Protein AF-A0A1F4ZAP8-F1 (afdb_monomer)

Structure (mmCIF, N/CA/C/O backbone):
data_AF-A0A1F4ZAP8-F1
#
_entry.id   AF-A0A1F4ZAP8-F1
#
loop_
_atom_site.group_PDB
_atom_site.id
_atom_site.type_symbol
_atom_site.label_atom_id
_atom_site.label_alt_id
_atom_site.label_comp_id
_atom_site.label_asym_id
_atom_site.label_entity_id
_atom_site.label_seq_id
_atom_site.pdbx_PDB_ins_code
_atom_site.Cartn_x
_atom_site.Cartn_y
_atom_site.Cartn_z
_atom_site.occupancy
_atom_site.B_iso_or_equiv
_atom_site.auth_seq_id
_atom_site.auth_comp_id
_atom_site.auth_asym_id
_atom_site.auth_atom_id
_atom_site.pdbx_PDB_model_num
ATOM 1 N N . MET A 1 1 ? -12.157 -0.646 40.584 1.00 36.50 1 MET A N 1
ATOM 2 C CA . MET A 1 1 ? -11.014 0.008 39.908 1.00 36.50 1 MET A CA 1
ATOM 3 C C . MET A 1 1 ? -11.338 0.129 38.432 1.00 36.50 1 MET A C 1
ATOM 5 O O . MET A 1 1 ? -11.436 -0.882 37.750 1.00 36.50 1 MET A O 1
ATOM 9 N N . ALA A 1 2 ? -11.620 1.355 37.991 1.00 41.47 2 ALA A N 1
ATOM 10 C CA . ALA A 1 2 ? -11.984 1.675 36.619 1.00 41.47 2 ALA A CA 1
ATOM 11 C C . ALA A 1 2 ? -10.817 1.343 35.681 1.00 41.47 2 ALA A C 1
ATOM 13 O O . ALA A 1 2 ? -9.751 1.950 35.769 1.00 41.47 2 ALA A O 1
ATOM 14 N N . TRP A 1 3 ? -11.016 0.364 34.800 1.00 41.75 3 TRP A N 1
ATOM 15 C CA . TRP A 1 3 ? -10.141 0.139 33.657 1.00 41.75 3 TRP A CA 1
ATOM 16 C C . TRP A 1 3 ? -10.243 1.374 32.762 1.00 41.75 3 TRP A C 1
ATOM 18 O O . TRP A 1 3 ? -11.224 1.558 32.042 1.00 41.75 3 TRP A O 1
ATOM 28 N N . ALA A 1 4 ? -9.258 2.265 32.870 1.00 42.81 4 ALA A N 1
ATOM 29 C CA . ALA A 1 4 ? -9.129 3.412 31.995 1.00 42.81 4 ALA A CA 1
ATOM 30 C C . ALA A 1 4 ? -9.124 2.908 30.548 1.00 42.81 4 ALA A C 1
ATOM 32 O O . ALA A 1 4 ? -8.248 2.145 30.138 1.00 42.81 4 ALA A O 1
ATOM 33 N N . LYS A 1 5 ? -10.142 3.318 29.794 1.00 49.25 5 LYS A N 1
ATOM 34 C CA . LYS A 1 5 ? -10.304 3.076 28.364 1.00 49.25 5 LYS A CA 1
ATOM 35 C C . LYS A 1 5 ? -9.241 3.897 27.625 1.00 49.25 5 LYS A C 1
ATOM 37 O O . LYS A 1 5 ? -9.551 4.910 27.007 1.00 49.25 5 LYS A O 1
ATOM 42 N N . SER A 1 6 ? -7.967 3.522 27.745 1.00 49.66 6 SER A N 1
ATOM 43 C CA . SER A 1 6 ? -6.892 4.104 26.946 1.00 49.66 6 SER A CA 1
ATOM 44 C C . SER A 1 6 ? -6.992 3.530 25.541 1.00 49.66 6 SER A C 1
ATOM 46 O O . SER A 1 6 ? -6.233 2.655 25.130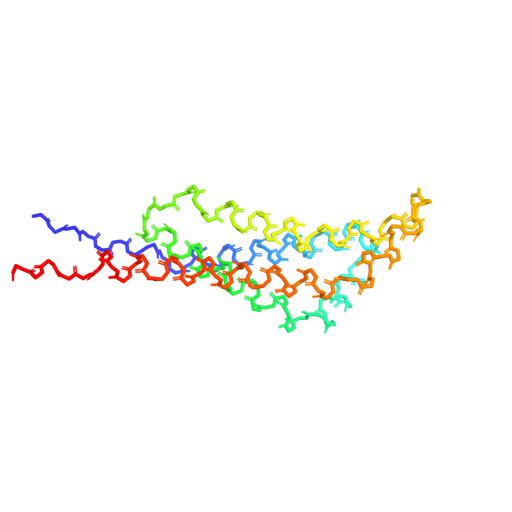 1.00 49.66 6 SER A O 1
ATOM 48 N N . SER A 1 7 ? -7.985 4.019 24.798 1.00 56.28 7 SER A N 1
ATOM 49 C CA . SER A 1 7 ? -7.995 3.897 23.347 1.00 56.28 7 SER A CA 1
ATOM 50 C C . SER A 1 7 ? -6.597 4.327 22.885 1.00 56.28 7 SER A C 1
ATOM 52 O O . SER A 1 7 ? -6.186 5.442 23.229 1.00 56.28 7 SER A O 1
ATOM 54 N N . PRO A 1 8 ? -5.819 3.481 22.186 1.00 54.62 8 PRO A N 1
ATOM 55 C CA . PRO A 1 8 ? -4.588 3.950 21.581 1.00 54.62 8 PRO A CA 1
ATOM 56 C C . PRO A 1 8 ? -4.971 5.167 20.730 1.00 54.62 8 PRO A C 1
ATOM 58 O O . PRO A 1 8 ? -5.992 5.113 20.032 1.00 54.62 8 PRO A O 1
ATOM 61 N N . PRO A 1 9 ? -4.236 6.287 20.828 1.00 60.31 9 PRO A N 1
ATOM 62 C CA . PRO A 1 9 ? -4.604 7.486 20.098 1.00 60.31 9 PRO A CA 1
ATOM 63 C C . PRO A 1 9 ? -4.710 7.111 18.622 1.00 60.31 9 PRO A C 1
ATOM 65 O O . PRO A 1 9 ? -3.825 6.431 18.096 1.00 60.31 9 PRO A O 1
ATOM 68 N N . ALA A 1 10 ? -5.794 7.529 17.965 1.00 68.75 10 ALA A N 1
ATOM 69 C CA . ALA A 1 10 ? -6.052 7.268 16.546 1.00 68.75 10 ALA A CA 1
ATOM 70 C C . ALA A 1 10 ? -4.831 7.577 15.646 1.00 68.75 10 ALA A C 1
ATOM 72 O O . ALA A 1 10 ? -4.685 7.001 14.570 1.00 68.75 10 ALA A O 1
ATOM 73 N N . GLY A 1 11 ? -3.898 8.403 16.136 1.00 75.44 11 GLY A N 1
ATOM 74 C CA . GLY A 1 11 ? -2.587 8.647 15.544 1.00 75.44 11 GLY A CA 1
ATOM 75 C C . GLY A 1 11 ? -1.767 7.397 15.195 1.00 75.44 11 GLY A C 1
ATOM 76 O O . GLY A 1 11 ? -1.054 7.439 14.201 1.00 75.44 11 GLY A O 1
ATOM 77 N N . TRP A 1 12 ? -1.886 6.263 15.901 1.00 72.75 12 TRP A N 1
ATOM 78 C CA . TRP A 1 12 ? -1.124 5.049 15.545 1.00 72.75 12 TRP A CA 1
ATOM 79 C C . TRP A 1 12 ? -1.532 4.448 14.196 1.00 72.75 12 TRP A C 1
ATOM 81 O O . TRP A 1 12 ? -0.677 3.937 13.476 1.00 72.75 12 TRP A O 1
ATOM 91 N N . ALA A 1 13 ? -2.814 4.537 13.838 1.00 80.06 13 ALA A N 1
ATOM 92 C CA . ALA A 1 13 ? -3.296 4.113 12.525 1.00 80.06 13 ALA A CA 1
ATOM 93 C C . ALA A 1 13 ? -2.723 5.007 11.420 1.00 80.06 13 ALA A C 1
ATOM 95 O O . ALA A 1 13 ? -2.256 4.510 10.400 1.00 80.06 13 ALA A O 1
ATOM 96 N N . GLY A 1 14 ? -2.706 6.322 11.667 1.00 80.88 14 GLY A N 1
ATOM 97 C CA . GLY A 1 14 ? -2.130 7.309 10.755 1.00 80.88 14 GLY A CA 1
ATOM 98 C C . GLY A 1 14 ? -0.628 7.114 10.558 1.00 80.88 14 GLY A C 1
ATOM 99 O O . GLY A 1 14 ? -0.166 7.077 9.424 1.00 80.88 14 GLY A O 1
ATOM 100 N N . VAL A 1 15 ? 0.130 6.913 11.641 1.00 82.94 15 VAL A N 1
ATOM 101 C CA . VAL A 1 15 ? 1.580 6.650 11.577 1.00 82.94 15 VAL A CA 1
ATOM 102 C C . VAL A 1 15 ? 1.873 5.367 10.801 1.00 82.94 15 VAL A C 1
ATOM 104 O O . VAL A 1 15 ? 2.780 5.352 9.975 1.00 82.94 15 VAL A O 1
ATOM 107 N N . ALA A 1 16 ? 1.098 4.303 11.020 1.00 79.75 16 ALA A N 1
ATOM 108 C CA . ALA A 1 16 ? 1.272 3.056 10.283 1.00 79.75 16 ALA A CA 1
ATOM 109 C C . ALA A 1 16 ? 0.947 3.215 8.790 1.00 79.75 16 ALA A C 1
ATOM 111 O O . ALA A 1 16 ? 1.738 2.796 7.947 1.00 79.75 16 ALA A O 1
ATOM 112 N N . ALA A 1 17 ? -0.167 3.869 8.454 1.00 83.25 17 ALA A N 1
ATOM 113 C CA . ALA A 1 17 ? -0.551 4.139 7.071 1.00 83.25 17 ALA A CA 1
ATOM 114 C C . ALA A 1 17 ? 0.496 5.000 6.343 1.00 83.25 17 ALA A C 1
ATOM 116 O O . ALA A 1 17 ? 0.915 4.659 5.238 1.00 83.25 17 ALA A O 1
ATOM 117 N N . LEU A 1 18 ? 0.974 6.072 6.983 1.00 86.31 18 LEU A N 1
ATOM 118 C CA . LEU A 1 18 ? 2.028 6.933 6.441 1.00 86.31 18 LEU A CA 1
ATOM 119 C C . LEU A 1 18 ? 3.355 6.189 6.291 1.00 86.31 18 LEU A C 1
ATOM 121 O O . LEU A 1 18 ? 4.011 6.332 5.266 1.00 86.31 18 LEU A O 1
ATOM 125 N N . GLY A 1 19 ? 3.734 5.370 7.274 1.00 84.12 19 GLY A N 1
ATOM 126 C CA . GLY A 1 19 ? 4.937 4.542 7.204 1.00 84.12 19 GLY A CA 1
ATOM 127 C C . GLY A 1 19 ? 4.885 3.540 6.050 1.00 84.12 19 GLY A C 1
ATOM 128 O O . GLY A 1 19 ? 5.861 3.399 5.319 1.00 84.12 19 GLY A O 1
ATOM 129 N N . MET A 1 20 ? 3.731 2.901 5.833 1.00 81.31 20 MET A N 1
ATOM 130 C CA . MET A 1 20 ? 3.518 2.004 4.695 1.00 81.31 20 MET A CA 1
ATOM 131 C C . MET A 1 20 ? 3.611 2.754 3.361 1.00 81.31 20 MET A C 1
ATOM 133 O O . MET A 1 20 ? 4.281 2.285 2.443 1.00 81.31 20 MET A O 1
ATOM 137 N N . LEU A 1 21 ? 2.981 3.927 3.259 1.00 84.81 21 LEU A N 1
ATOM 138 C CA . LEU A 1 21 ? 3.020 4.742 2.045 1.00 84.81 21 LEU A CA 1
ATOM 139 C C . LEU A 1 21 ? 4.449 5.217 1.743 1.00 84.81 21 LEU A C 1
ATOM 141 O O . LEU A 1 21 ? 4.912 5.107 0.612 1.00 84.81 21 LEU A O 1
ATOM 145 N N . ALA A 1 22 ? 5.176 5.682 2.761 1.00 85.88 22 ALA A N 1
ATOM 146 C CA . ALA A 1 22 ? 6.571 6.088 2.636 1.00 85.88 22 ALA A CA 1
ATOM 147 C C . ALA A 1 22 ? 7.460 4.922 2.185 1.00 85.88 22 ALA A C 1
ATOM 149 O O . ALA A 1 22 ? 8.286 5.089 1.292 1.00 85.88 22 ALA A O 1
ATOM 150 N N . PHE A 1 23 ? 7.256 3.729 2.751 1.00 81.56 23 PHE A N 1
ATOM 151 C CA . PHE A 1 23 ? 7.973 2.526 2.337 1.00 81.56 23 PHE A CA 1
ATOM 152 C C . PHE A 1 23 ? 7.668 2.136 0.879 1.00 81.56 23 PHE A C 1
ATOM 154 O O . PHE A 1 23 ? 8.581 1.803 0.121 1.00 81.56 23 PHE A O 1
ATOM 161 N N . TYR A 1 24 ? 6.406 2.233 0.455 1.00 81.12 24 TYR A N 1
ATOM 162 C CA . TYR A 1 24 ? 5.992 2.004 -0.932 1.00 81.12 24 TYR A CA 1
ATOM 163 C C . TYR A 1 24 ? 6.673 2.980 -1.906 1.00 81.12 24 TYR A C 1
ATOM 165 O O . TYR A 1 24 ? 7.310 2.550 -2.865 1.00 81.12 24 TYR A O 1
ATOM 173 N N . PHE A 1 25 ? 6.638 4.287 -1.630 1.00 83.31 25 PHE A N 1
ATOM 174 C CA . PHE A 1 25 ? 7.316 5.278 -2.473 1.00 83.31 25 PHE A CA 1
ATOM 175 C C . PHE A 1 25 ? 8.837 5.103 -2.480 1.00 83.31 25 PHE A C 1
ATOM 177 O O . PHE A 1 25 ? 9.460 5.251 -3.531 1.00 83.31 25 PHE A O 1
ATOM 184 N N . ALA A 1 26 ? 9.439 4.764 -1.336 1.00 83.50 26 ALA A N 1
ATOM 185 C CA . ALA A 1 26 ? 10.869 4.497 -1.248 1.00 83.50 26 ALA A CA 1
ATOM 186 C C . ALA A 1 26 ? 11.254 3.307 -2.136 1.00 83.50 26 ALA A C 1
ATOM 188 O O . ALA A 1 26 ? 12.115 3.450 -3.000 1.00 83.50 26 ALA A O 1
ATOM 189 N N . THR A 1 27 ? 10.586 2.161 -1.983 1.00 76.25 27 THR A N 1
ATOM 190 C CA . THR A 1 27 ? 10.870 0.967 -2.798 1.00 76.25 27 THR A CA 1
ATOM 191 C C . THR A 1 27 ? 10.704 1.238 -4.291 1.00 76.25 27 THR A C 1
ATOM 193 O O . THR A 1 27 ? 11.610 0.926 -5.057 1.00 76.25 27 THR A O 1
ATOM 196 N N . LEU A 1 28 ? 9.630 1.910 -4.700 1.00 78.25 28 LEU A N 1
ATOM 197 C CA . LEU A 1 28 ? 9.426 2.310 -6.092 1.00 78.25 28 LEU A CA 1
ATOM 198 C C . LEU A 1 28 ? 10.488 3.272 -6.625 1.00 78.25 28 LEU A C 1
ATOM 200 O O . LEU A 1 28 ? 10.915 3.146 -7.767 1.00 78.25 28 LEU A O 1
ATOM 204 N N . THR A 1 29 ? 10.929 4.229 -5.814 1.00 81.00 29 THR A N 1
ATOM 205 C CA . THR A 1 29 ? 11.943 5.203 -6.239 1.00 81.00 29 THR A CA 1
ATOM 206 C C . THR A 1 29 ? 13.311 4.535 -6.381 1.00 81.00 29 THR A C 1
ATOM 208 O O . THR A 1 29 ? 14.008 4.769 -7.366 1.00 81.00 29 THR A O 1
ATOM 211 N N . PHE A 1 30 ? 13.685 3.677 -5.425 1.00 76.25 30 PHE A N 1
ATOM 212 C CA . PHE A 1 30 ? 14.976 2.984 -5.415 1.00 76.25 30 PHE A CA 1
ATOM 213 C C . PHE A 1 30 ? 15.061 1.858 -6.453 1.00 76.25 30 PHE A C 1
ATOM 215 O O . PHE A 1 30 ? 16.112 1.696 -7.068 1.00 76.25 30 PHE A O 1
ATOM 222 N N . LEU A 1 31 ? 13.990 1.078 -6.646 1.00 72.75 31 LEU A N 1
ATOM 223 C CA . LEU A 1 31 ? 13.985 -0.083 -7.547 1.00 72.75 31 LEU A CA 1
ATOM 224 C C . LEU A 1 31 ? 13.381 0.226 -8.924 1.00 72.75 31 LEU A C 1
ATOM 226 O O . LEU A 1 31 ? 13.692 -0.465 -9.879 1.00 72.75 31 LEU A O 1
ATOM 230 N N . GLY A 1 32 ? 12.520 1.230 -9.059 1.00 67.81 32 GLY A N 1
ATOM 231 C CA . GLY A 1 32 ? 11.815 1.527 -10.312 1.00 67.81 32 GLY A CA 1
ATOM 232 C C . GLY A 1 32 ? 12.529 2.517 -11.238 1.00 67.81 32 GLY A C 1
ATOM 233 O O . GLY A 1 32 ? 12.057 2.781 -12.339 1.00 67.81 32 GLY A O 1
ATOM 234 N N . GLY A 1 33 ? 13.670 3.070 -10.817 1.00 71.75 33 GLY A N 1
ATOM 235 C CA . GLY A 1 33 ? 14.463 3.991 -11.640 1.00 71.75 33 GLY A CA 1
ATOM 236 C C . GLY A 1 33 ? 14.173 5.481 -11.422 1.00 71.75 33 GLY A C 1
ATOM 237 O O . GLY A 1 33 ? 14.522 6.286 -12.281 1.00 71.75 33 GLY A O 1
ATOM 238 N N . GLY A 1 34 ? 13.577 5.866 -10.285 1.00 80.81 34 GLY A N 1
ATOM 239 C CA . GLY A 1 34 ? 13.465 7.268 -9.861 1.00 80.81 34 GLY A CA 1
ATOM 240 C C . GLY A 1 34 ? 12.063 7.724 -9.445 1.00 80.81 34 GLY A C 1
ATOM 241 O O . GLY A 1 34 ? 11.104 6.953 -9.405 1.00 80.81 34 GLY A O 1
ATOM 242 N N . TRP A 1 35 ? 11.951 9.014 -9.111 1.00 82.69 35 TRP A N 1
ATOM 243 C CA . TRP A 1 35 ? 10.726 9.612 -8.562 1.00 82.69 35 TRP A CA 1
ATOM 244 C C . TRP A 1 35 ? 9.583 9.689 -9.583 1.00 82.69 35 TRP A C 1
ATOM 246 O O . TRP A 1 35 ? 8.436 9.405 -9.240 1.00 82.69 35 TRP A O 1
ATOM 256 N N . GLU A 1 36 ? 9.876 10.015 -10.846 1.00 81.69 36 GLU A N 1
ATOM 257 C CA . GLU A 1 36 ? 8.850 10.066 -11.898 1.00 81.69 36 GLU A CA 1
ATOM 258 C C . GLU A 1 36 ? 8.218 8.697 -12.157 1.00 81.69 36 GLU A C 1
ATOM 260 O O . GLU A 1 36 ? 7.004 8.608 -12.352 1.00 81.69 36 GLU A O 1
ATOM 265 N N . PHE A 1 37 ? 9.009 7.625 -12.078 1.00 79.31 37 PHE A N 1
ATOM 266 C CA . PHE A 1 37 ? 8.492 6.264 -12.173 1.00 79.31 37 PHE A CA 1
ATOM 267 C C . PHE A 1 37 ? 7.578 5.928 -10.988 1.00 79.31 37 PHE A C 1
ATOM 269 O O . PHE A 1 37 ? 6.456 5.459 -11.186 1.00 79.31 37 PHE A O 1
ATOM 276 N N . ALA A 1 38 ? 8.014 6.233 -9.760 1.00 82.06 38 ALA A N 1
ATOM 277 C CA . ALA A 1 38 ? 7.223 5.993 -8.553 1.00 82.06 38 ALA A CA 1
ATOM 278 C C . ALA A 1 38 ? 5.873 6.729 -8.584 1.00 82.06 38 ALA A C 1
ATOM 280 O O . ALA A 1 38 ? 4.833 6.150 -8.259 1.00 82.06 38 ALA A O 1
ATOM 281 N N . TRP A 1 39 ? 5.877 7.991 -9.021 1.00 85.81 39 TRP A N 1
ATOM 282 C CA . TRP A 1 39 ? 4.661 8.788 -9.160 1.00 85.81 39 TRP A CA 1
ATOM 283 C C . TRP A 1 39 ? 3.744 8.270 -10.274 1.00 85.81 39 TRP A C 1
ATOM 285 O O . TRP A 1 39 ? 2.532 8.188 -10.074 1.00 85.81 39 TRP A O 1
ATOM 295 N N . GLY A 1 40 ? 4.305 7.869 -11.419 1.00 83.06 40 GLY A N 1
ATOM 296 C CA . GLY A 1 40 ? 3.549 7.268 -12.521 1.00 83.06 40 GLY A CA 1
ATOM 297 C C . GLY A 1 40 ? 2.832 5.982 -12.102 1.00 83.06 40 GLY A C 1
ATOM 298 O O . GLY A 1 40 ? 1.625 5.856 -12.312 1.00 83.06 40 GLY A O 1
ATOM 299 N N . GLN A 1 41 ? 3.544 5.078 -11.421 1.00 82.50 41 GLN A N 1
ATOM 300 C CA . GLN A 1 41 ? 2.970 3.837 -10.891 1.00 82.50 41 GLN A CA 1
ATOM 301 C C . GLN A 1 41 ? 1.889 4.110 -9.841 1.00 82.50 41 GLN A C 1
ATOM 303 O O . GLN A 1 41 ? 0.795 3.545 -9.902 1.00 82.50 41 GLN A O 1
ATOM 308 N N . PHE A 1 42 ? 2.144 5.022 -8.897 1.00 85.38 42 PHE A N 1
ATOM 309 C CA . PHE A 1 42 ? 1.137 5.403 -7.909 1.00 85.38 42 PHE A CA 1
ATOM 310 C C . PHE A 1 42 ? -0.119 5.992 -8.565 1.00 85.38 42 PHE A C 1
ATOM 312 O O . PHE A 1 42 ? -1.219 5.557 -8.247 1.00 85.38 42 PHE A O 1
ATOM 319 N N . SER A 1 43 ? 0.024 6.922 -9.512 1.00 86.94 43 SER A N 1
ATOM 320 C CA . SER A 1 43 ? -1.099 7.540 -10.234 1.00 86.94 43 SER A CA 1
ATOM 321 C C . SER A 1 43 ? -1.938 6.525 -11.019 1.00 86.94 43 SER A C 1
ATOM 323 O O . SER A 1 43 ? -3.148 6.686 -11.158 1.00 86.94 43 SER A O 1
ATOM 325 N N . GLN A 1 44 ? -1.329 5.442 -11.499 1.00 84.69 44 GLN A N 1
ATOM 326 C CA . GLN A 1 44 ? -2.043 4.390 -12.220 1.00 84.69 44 GLN A CA 1
ATOM 327 C C . GLN A 1 44 ? -2.823 3.449 -11.285 1.00 84.69 44 GLN A C 1
ATOM 329 O O . GLN A 1 44 ? -3.928 3.013 -11.622 1.00 84.69 44 GLN A O 1
ATOM 334 N N . TYR A 1 45 ? -2.280 3.156 -10.099 1.00 82.75 45 TYR A N 1
ATOM 335 C CA . TYR A 1 45 ? -2.819 2.149 -9.172 1.00 82.75 45 TYR A CA 1
ATOM 336 C C . TYR A 1 45 ? -3.332 2.714 -7.841 1.00 82.75 45 TYR A C 1
ATOM 338 O O . TYR A 1 45 ? -3.655 1.949 -6.931 1.00 82.75 45 TYR A O 1
ATOM 346 N N . TRP A 1 46 ? -3.465 4.037 -7.711 1.00 85.31 46 TRP A N 1
ATOM 347 C CA . TRP A 1 46 ? -3.896 4.714 -6.477 1.00 85.31 46 TRP A CA 1
ATOM 348 C C . TRP A 1 46 ? -5.202 4.144 -5.906 1.00 85.31 46 TRP A C 1
ATOM 350 O O . TRP A 1 46 ? -5.350 4.019 -4.691 1.00 85.31 46 TRP A O 1
ATOM 360 N N . TRP A 1 47 ? -6.121 3.740 -6.786 1.00 87.88 47 TRP A N 1
ATOM 361 C CA . TRP A 1 47 ? -7.415 3.152 -6.447 1.00 87.88 47 TRP A CA 1
ATOM 362 C C . TRP A 1 47 ? -7.304 1.778 -5.767 1.00 87.88 47 TRP A C 1
ATOM 364 O O . TRP A 1 47 ? -8.222 1.405 -5.046 1.00 87.88 47 TRP A O 1
ATOM 374 N N . LEU A 1 48 ? -6.195 1.046 -5.936 1.00 82.50 48 LEU A N 1
ATOM 375 C CA . LEU A 1 48 ? -5.875 -0.171 -5.173 1.00 82.50 48 LEU A CA 1
ATOM 376 C C . LEU A 1 48 ? -5.004 0.135 -3.955 1.00 82.50 48 LEU A C 1
ATOM 378 O O . LEU A 1 48 ? -5.218 -0.428 -2.882 1.00 82.50 48 LEU A O 1
ATOM 382 N N . VAL A 1 49 ? -4.038 1.043 -4.101 1.00 81.94 49 VAL A N 1
ATOM 383 C CA . VAL A 1 49 ? -3.080 1.375 -3.038 1.00 81.94 49 VAL A CA 1
ATOM 384 C C . VAL A 1 49 ? -3.779 2.024 -1.841 1.00 81.94 49 VAL A C 1
ATOM 386 O O . VAL A 1 49 ? -3.531 1.618 -0.707 1.00 81.94 49 VAL A O 1
ATOM 389 N N . LEU A 1 50 ? -4.691 2.979 -2.057 1.00 86.75 50 LEU A N 1
ATOM 390 C CA . LEU A 1 50 ? -5.382 3.663 -0.957 1.00 86.75 50 LEU A CA 1
ATOM 391 C C . LEU A 1 50 ? -6.247 2.718 -0.102 1.00 86.75 50 LEU A C 1
ATOM 393 O O . LEU A 1 50 ? -6.116 2.773 1.124 1.00 86.75 50 LEU A O 1
ATOM 397 N N . PRO A 1 51 ? -7.076 1.817 -0.671 1.00 85.50 51 PRO A N 1
ATOM 398 C CA . PRO A 1 51 ? -7.776 0.803 0.118 1.00 85.50 51 PRO A CA 1
ATOM 399 C C . PRO A 1 51 ? -6.838 -0.116 0.904 1.00 85.50 51 PRO A C 1
ATOM 401 O O . PRO A 1 51 ? -7.104 -0.410 2.070 1.00 85.50 51 PRO A O 1
ATOM 404 N N . ILE A 1 52 ? -5.723 -0.551 0.309 1.00 81.12 52 ILE A N 1
ATOM 405 C CA . ILE A 1 52 ? -4.742 -1.404 0.995 1.00 81.12 52 ILE A CA 1
ATOM 406 C C . ILE A 1 52 ? -4.139 -0.658 2.196 1.00 81.12 52 ILE A C 1
ATOM 408 O O . ILE A 1 52 ? -4.142 -1.172 3.314 1.00 81.12 52 ILE A O 1
ATOM 412 N N . VAL A 1 53 ? -3.702 0.586 2.004 1.00 84.94 53 VAL A N 1
ATOM 413 C CA . VAL A 1 53 ? -3.136 1.419 3.078 1.00 84.94 53 VAL A CA 1
ATOM 414 C C . VAL A 1 53 ? -4.177 1.716 4.165 1.00 84.94 53 VAL A C 1
ATOM 416 O O . VAL A 1 53 ? -3.872 1.657 5.358 1.00 84.94 53 VAL A O 1
ATOM 419 N N . GLY A 1 54 ? -5.426 1.978 3.775 1.00 85.62 54 GLY A N 1
ATOM 420 C CA . GLY A 1 54 ? -6.531 2.205 4.705 1.00 85.62 54 GLY A CA 1
ATOM 421 C C . GLY A 1 54 ? -6.851 0.971 5.551 1.00 85.62 54 GLY A C 1
ATOM 422 O O . GLY A 1 54 ? -6.972 1.068 6.775 1.00 85.62 54 GLY A O 1
ATOM 423 N N . THR A 1 55 ? -6.930 -0.205 4.923 1.00 82.88 55 THR A N 1
ATOM 424 C CA . THR A 1 55 ? -7.170 -1.470 5.636 1.00 82.88 55 THR A CA 1
ATOM 425 C C . THR A 1 55 ? -6.020 -1.819 6.580 1.00 82.88 55 THR A C 1
ATOM 427 O O . THR A 1 55 ? -6.282 -2.226 7.712 1.00 82.88 55 THR A O 1
ATOM 430 N N . PHE A 1 56 ? -4.768 -1.562 6.188 1.00 81.00 56 PHE A N 1
ATOM 431 C CA . PHE A 1 56 ? -3.600 -1.705 7.061 1.00 81.00 56 PHE A CA 1
ATOM 432 C C . PHE A 1 56 ? -3.679 -0.795 8.298 1.00 81.00 56 PHE A C 1
ATOM 434 O O . PHE A 1 56 ? -3.533 -1.263 9.431 1.00 81.00 56 PHE A O 1
ATOM 441 N N . GLY A 1 57 ? -3.990 0.492 8.109 1.00 81.50 57 GLY A N 1
ATOM 442 C CA . GLY A 1 57 ? -4.182 1.434 9.217 1.00 81.50 57 GLY A CA 1
ATOM 443 C C . GLY A 1 57 ? -5.286 0.982 10.183 1.00 81.50 57 GLY A C 1
ATOM 444 O O . GLY A 1 57 ? -5.100 1.002 11.404 1.00 81.50 57 GLY A O 1
ATOM 445 N N . GLY A 1 58 ? -6.407 0.488 9.644 1.00 82.81 58 GLY A N 1
ATOM 446 C CA . GLY A 1 58 ? -7.499 -0.094 10.427 1.00 82.81 58 GLY A CA 1
ATOM 447 C C . GLY A 1 58 ? -7.073 -1.332 11.223 1.00 82.81 58 GLY A C 1
ATOM 448 O O . GLY A 1 58 ? -7.367 -1.433 12.415 1.00 82.81 58 GLY A O 1
ATOM 449 N N . GLN A 1 59 ? -6.318 -2.247 10.610 1.00 80.19 59 GLN A N 1
ATOM 450 C CA . GLN A 1 59 ? -5.791 -3.426 11.300 1.00 80.19 59 GLN A CA 1
ATOM 451 C C . GLN A 1 59 ? -4.882 -3.029 12.466 1.00 80.19 59 GLN A C 1
ATOM 453 O O . GLN A 1 59 ? -5.027 -3.578 13.556 1.00 80.19 59 GLN A O 1
ATOM 458 N N . VAL A 1 60 ? -3.991 -2.050 12.281 1.00 78.19 60 VAL A N 1
ATOM 459 C CA . VAL A 1 60 ? -3.098 -1.564 13.347 1.00 78.19 60 VAL A CA 1
ATOM 460 C C . VAL A 1 60 ? -3.883 -0.921 14.492 1.00 78.19 60 VAL A C 1
ATOM 462 O O . VAL A 1 60 ? -3.581 -1.192 15.660 1.00 78.19 60 VAL A O 1
ATOM 465 N N . TYR A 1 61 ? -4.920 -0.134 14.185 1.00 82.44 61 TYR A N 1
ATOM 466 C CA . TYR A 1 61 ? -5.814 0.435 15.197 1.00 82.44 61 TYR A CA 1
ATOM 467 C C . TYR A 1 61 ? -6.455 -0.660 16.057 1.00 82.44 61 TYR A C 1
ATOM 469 O O . TYR A 1 61 ? -6.347 -0.633 17.288 1.00 82.44 61 TYR A O 1
ATOM 477 N N . LEU A 1 62 ? -7.086 -1.653 15.426 1.00 77.69 62 LEU A N 1
ATOM 478 C CA . LEU A 1 62 ? -7.783 -2.717 16.147 1.00 77.69 62 LEU A CA 1
ATOM 479 C C . LEU A 1 62 ? -6.809 -3.641 16.887 1.00 77.69 62 LEU A C 1
ATOM 481 O O . LEU A 1 62 ? -7.086 -4.016 18.024 1.00 77.69 62 LEU A O 1
ATOM 485 N N . ALA A 1 63 ? -5.649 -3.964 16.309 1.00 74.56 63 ALA A N 1
ATOM 486 C CA . ALA A 1 63 ? -4.642 -4.789 16.979 1.00 74.56 63 ALA A CA 1
ATOM 487 C C . ALA A 1 63 ? -4.162 -4.153 18.279 1.00 74.56 63 ALA A C 1
ATOM 489 O O . ALA A 1 63 ? -4.065 -4.834 19.299 1.00 74.56 63 ALA A O 1
ATOM 490 N N . LYS A 1 64 ? -3.892 -2.843 18.264 1.00 75.56 64 LYS A N 1
ATOM 491 C CA . LYS A 1 64 ? -3.474 -2.121 19.469 1.00 75.56 64 LYS A CA 1
ATOM 492 C C . LYS A 1 64 ? -4.579 -2.090 20.524 1.00 75.56 64 LYS A C 1
ATOM 494 O O . LYS A 1 64 ? -4.277 -2.347 21.687 1.00 75.56 64 LYS A O 1
ATOM 499 N N . ASN A 1 65 ? -5.835 -1.859 20.129 1.00 75.50 65 ASN A N 1
ATOM 500 C CA . ASN A 1 65 ? -6.986 -1.923 21.043 1.00 75.50 65 ASN A CA 1
ATOM 501 C C . ASN A 1 65 ? -7.144 -3.315 21.676 1.00 75.50 65 ASN A C 1
ATOM 503 O O . ASN A 1 65 ? -7.395 -3.434 22.871 1.00 75.50 65 ASN A O 1
ATOM 507 N N . LEU A 1 66 ? -6.921 -4.369 20.893 1.00 72.81 66 LEU A N 1
ATOM 508 C CA . LEU A 1 66 ? -6.981 -5.760 21.340 1.00 72.81 66 LEU A CA 1
ATOM 509 C C . LEU A 1 66 ? -5.692 -6.243 22.036 1.00 72.81 66 LEU A C 1
ATOM 511 O O . LEU A 1 66 ? -5.592 -7.425 22.362 1.00 72.81 66 LEU A O 1
ATOM 515 N N . LYS A 1 67 ? -4.686 -5.371 22.225 1.00 72.31 67 LYS A N 1
ATOM 516 C CA . LYS A 1 67 ? -3.333 -5.710 22.718 1.00 72.31 67 LYS A CA 1
ATOM 517 C C . LYS A 1 67 ? -2.669 -6.873 21.957 1.00 72.31 67 LYS A C 1
ATOM 519 O O . LYS A 1 67 ? -1.807 -7.570 22.486 1.00 72.31 67 LYS A O 1
ATOM 524 N N . MET A 1 68 ? -3.041 -7.070 20.695 1.00 64.94 68 MET A N 1
ATOM 525 C CA . MET A 1 68 ? -2.490 -8.100 19.821 1.00 64.94 68 MET A CA 1
ATOM 526 C C . MET A 1 68 ? -1.301 -7.518 19.057 1.00 64.94 68 MET A C 1
ATOM 528 O O . MET A 1 68 ? -1.475 -6.839 18.052 1.00 64.94 68 MET A O 1
ATOM 532 N N . ALA A 1 69 ? -0.085 -7.773 19.539 1.00 53.25 69 ALA A N 1
ATOM 533 C CA . ALA A 1 69 ? 1.138 -7.336 18.860 1.00 53.25 69 ALA A CA 1
ATOM 534 C C . ALA A 1 69 ? 1.590 -8.295 17.736 1.00 53.25 69 ALA A C 1
ATOM 536 O O . ALA A 1 69 ? 2.287 -7.869 16.824 1.00 53.25 69 ALA A O 1
ATOM 537 N N . ALA A 1 70 ? 1.188 -9.573 17.780 1.00 47.34 70 ALA A N 1
ATOM 538 C CA . ALA A 1 70 ? 1.777 -10.626 16.941 1.00 47.34 70 ALA A CA 1
ATOM 539 C C . ALA A 1 70 ? 0.957 -11.019 15.692 1.00 47.34 70 ALA A C 1
ATOM 541 O O . ALA A 1 70 ? 1.516 -11.549 14.739 1.00 47.34 70 ALA A O 1
ATOM 542 N N . GLY A 1 71 ? -0.359 -10.770 15.668 1.00 47.81 71 GLY A N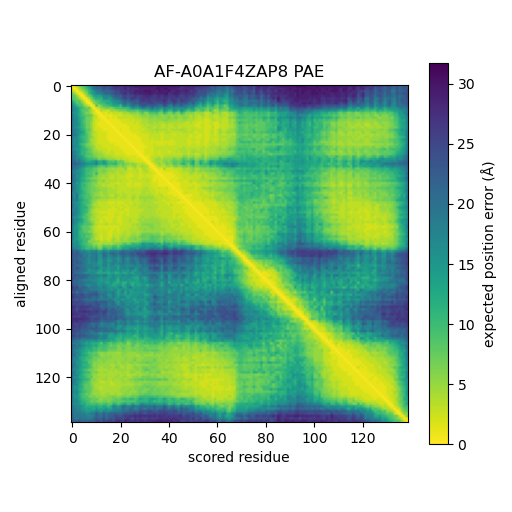 1
ATOM 543 C CA . GLY A 1 71 ? -1.244 -11.289 14.610 1.00 47.81 71 GLY A CA 1
ATOM 544 C C . GLY A 1 71 ? -1.363 -10.411 13.358 1.00 47.81 71 GLY A C 1
ATOM 545 O O . GLY A 1 71 ? -1.563 -10.926 12.263 1.00 47.81 71 GLY A O 1
ATOM 546 N N . THR A 1 72 ? -1.231 -9.090 13.494 1.00 52.66 72 THR A N 1
ATOM 547 C CA . THR A 1 72 ? -1.409 -8.148 12.374 1.00 52.66 72 THR A CA 1
ATOM 548 C C . THR A 1 72 ? -0.145 -7.947 11.558 1.00 52.66 72 THR A C 1
ATOM 550 O O . THR A 1 72 ? -0.230 -7.871 10.341 1.00 52.66 72 THR A O 1
ATOM 553 N N . GLY A 1 73 ? 1.034 -7.971 12.188 1.00 52.38 73 GLY A N 1
ATOM 554 C CA . GLY A 1 73 ? 2.310 -7.879 11.472 1.00 52.38 73 GLY A CA 1
ATOM 555 C C . GLY A 1 73 ? 2.519 -9.007 10.454 1.00 52.38 73 GLY A C 1
ATOM 556 O O . GLY A 1 73 ? 3.093 -8.762 9.402 1.00 52.38 73 GLY A O 1
ATOM 557 N N . GLY A 1 74 ? 2.005 -10.216 10.718 1.00 55.94 74 GLY A N 1
ATOM 558 C CA . GLY A 1 74 ? 2.097 -11.351 9.790 1.00 55.94 74 GLY A CA 1
ATOM 559 C C . GLY A 1 74 ? 1.186 -11.216 8.567 1.00 55.94 74 GLY A C 1
ATOM 560 O O . GLY A 1 74 ? 1.637 -11.430 7.447 1.00 55.94 74 GLY A O 1
ATOM 561 N N . VAL A 1 75 ? -0.073 -10.803 8.759 1.00 56.59 75 VAL A N 1
ATOM 562 C CA . VAL A 1 75 ? -1.030 -10.602 7.653 1.00 56.59 75 VAL A CA 1
ATOM 563 C C . VAL A 1 75 ? -0.632 -9.391 6.808 1.00 56.59 75 VAL A C 1
ATOM 565 O O . VAL A 1 75 ? -0.602 -9.477 5.583 1.00 56.59 75 VAL A O 1
ATOM 568 N N . SER A 1 76 ? -0.249 -8.286 7.448 1.00 53.03 76 SER A N 1
ATOM 569 C CA . SER A 1 76 ? 0.197 -7.082 6.750 1.00 53.03 76 SER A CA 1
ATOM 570 C C . SER A 1 76 ? 1.603 -7.208 6.167 1.00 53.03 76 SER A C 1
ATOM 572 O O . SER A 1 76 ? 1.875 -6.631 5.124 1.00 53.03 76 SER A O 1
ATOM 574 N N . GLY A 1 77 ? 2.488 -7.985 6.795 1.00 59.62 77 GLY A N 1
ATOM 575 C CA . GLY A 1 77 ? 3.807 -8.323 6.261 1.00 59.62 77 GLY A CA 1
ATOM 576 C C . GLY A 1 77 ? 3.700 -9.233 5.043 1.00 59.62 77 GLY A C 1
ATOM 577 O O . GLY A 1 77 ? 4.345 -8.972 4.038 1.00 59.62 77 GLY A O 1
ATOM 578 N N . ALA A 1 78 ? 2.822 -10.239 5.073 1.00 58.31 78 ALA A N 1
ATOM 579 C CA . ALA A 1 78 ? 2.532 -11.071 3.906 1.00 58.31 78 ALA A CA 1
ATOM 580 C C . ALA A 1 78 ? 1.878 -10.262 2.778 1.00 58.31 78 ALA A C 1
ATOM 582 O O . ALA A 1 78 ? 2.239 -10.430 1.617 1.00 58.31 78 ALA A O 1
ATOM 583 N N . ALA A 1 79 ? 0.968 -9.343 3.105 1.00 59.84 79 ALA A N 1
ATOM 584 C CA . ALA A 1 79 ? 0.377 -8.445 2.124 1.00 59.84 79 ALA A CA 1
ATOM 585 C C . ALA A 1 79 ? 1.371 -7.422 1.563 1.00 59.84 79 ALA A C 1
ATOM 587 O O . ALA A 1 79 ? 1.318 -7.121 0.377 1.00 59.84 79 ALA A O 1
ATOM 588 N N . MET A 1 80 ? 2.281 -6.907 2.387 1.00 65.62 80 MET A N 1
ATOM 589 C CA . MET A 1 80 ? 3.374 -6.040 1.961 1.00 65.62 80 MET A CA 1
ATOM 590 C C . MET A 1 80 ? 4.339 -6.813 1.070 1.00 65.62 80 MET A C 1
ATOM 592 O O . MET A 1 80 ? 4.657 -6.337 -0.005 1.00 65.62 80 MET A O 1
ATOM 596 N N . ILE A 1 81 ? 4.729 -8.037 1.436 1.00 62.44 81 ILE A N 1
ATOM 597 C CA . ILE A 1 81 ? 5.528 -8.911 0.571 1.00 62.44 81 ILE A CA 1
ATOM 598 C C . ILE A 1 81 ? 4.781 -9.180 -0.736 1.00 62.44 81 ILE A C 1
ATOM 600 O O . ILE A 1 81 ? 5.383 -9.044 -1.786 1.00 62.44 81 ILE A O 1
ATOM 604 N N . ALA A 1 82 ? 3.482 -9.480 -0.721 1.00 63.03 82 ALA A N 1
ATOM 605 C CA . ALA A 1 82 ? 2.705 -9.692 -1.945 1.00 63.03 82 ALA A CA 1
ATOM 606 C C . ALA A 1 82 ? 2.583 -8.414 -2.805 1.00 63.03 82 ALA A C 1
ATOM 608 O O . ALA A 1 82 ? 2.692 -8.470 -4.029 1.00 63.03 82 ALA A O 1
ATOM 609 N N . CYS A 1 83 ? 2.409 -7.252 -2.172 1.00 62.47 83 CYS A N 1
ATOM 610 C CA . CYS A 1 83 ? 2.369 -5.942 -2.821 1.00 62.47 83 CYS A CA 1
ATOM 611 C C . CYS A 1 83 ? 3.757 -5.457 -3.273 1.00 62.47 83 CYS A C 1
ATOM 613 O O . CYS A 1 83 ? 3.833 -4.642 -4.173 1.00 62.47 83 CYS A O 1
ATOM 615 N N . CYS A 1 84 ? 4.858 -5.924 -2.689 1.00 65.31 84 CYS A N 1
ATOM 616 C CA . CYS A 1 84 ? 6.215 -5.502 -3.051 1.00 65.31 84 CYS A CA 1
ATOM 617 C C . CYS A 1 84 ? 6.919 -6.516 -3.965 1.00 65.31 84 CYS A C 1
ATOM 619 O O . CYS A 1 84 ? 7.751 -6.135 -4.782 1.00 65.31 84 CYS A O 1
ATOM 621 N N . ALA A 1 85 ? 6.571 -7.803 -3.888 1.00 63.06 85 ALA A N 1
ATOM 622 C CA . ALA A 1 85 ? 7.134 -8.863 -4.723 1.00 63.06 85 ALA A CA 1
ATOM 623 C C . ALA A 1 85 ? 6.791 -8.683 -6.207 1.00 63.06 85 ALA A C 1
ATOM 625 O O . ALA A 1 85 ? 7.498 -9.212 -7.060 1.00 63.06 85 ALA A O 1
ATOM 626 N N . HIS A 1 86 ? 5.759 -7.903 -6.539 1.00 62.66 86 HIS A N 1
ATOM 627 C CA . HIS A 1 86 ? 5.507 -7.548 -7.931 1.00 62.66 86 HIS A CA 1
ATOM 628 C C . HIS A 1 86 ? 6.488 -6.497 -8.471 1.00 62.66 86 HIS A C 1
ATOM 630 O O . HIS A 1 86 ? 6.722 -6.493 -9.668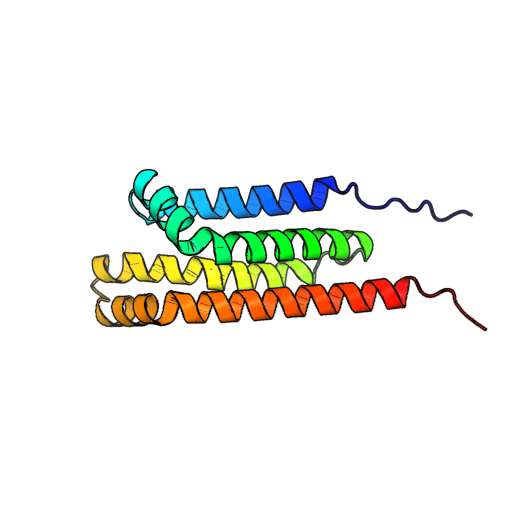 1.00 62.66 86 HIS A O 1
ATOM 636 N N . HIS A 1 87 ? 7.121 -5.660 -7.640 1.00 63.59 87 HIS A N 1
ATOM 637 C CA . HIS A 1 87 ? 8.177 -4.747 -8.113 1.00 63.59 87 HIS A CA 1
ATOM 638 C C . HIS A 1 87 ? 9.468 -5.494 -8.445 1.00 63.59 87 HIS A C 1
ATOM 640 O O . HIS A 1 87 ? 10.207 -5.114 -9.348 1.00 63.59 87 HIS A O 1
ATOM 646 N N . VAL A 1 88 ? 9.713 -6.626 -7.776 1.00 61.38 88 VAL A N 1
ATOM 647 C CA . VAL A 1 88 ? 10.814 -7.531 -8.136 1.00 61.38 88 VAL A CA 1
ATOM 648 C C . VAL A 1 88 ? 10.650 -8.012 -9.584 1.00 61.38 88 VAL A C 1
ATOM 650 O O . VAL A 1 88 ? 11.637 -8.105 -10.311 1.00 61.38 88 VAL A O 1
ATOM 653 N N . ALA A 1 89 ? 9.411 -8.208 -10.049 1.00 60.31 89 ALA A N 1
ATOM 654 C CA . ALA A 1 89 ? 9.105 -8.562 -11.435 1.00 60.31 89 ALA A CA 1
ATOM 655 C C . ALA A 1 89 ? 9.600 -7.554 -12.473 1.00 60.31 89 ALA A C 1
ATOM 657 O O . ALA A 1 89 ? 9.893 -7.951 -13.595 1.00 60.31 89 ALA A O 1
ATOM 658 N N . GLU A 1 90 ? 9.685 -6.276 -12.110 1.00 55.94 90 GLU A N 1
ATOM 659 C CA . GLU A 1 90 ? 10.113 -5.193 -13.000 1.00 55.94 90 GLU A CA 1
ATOM 660 C C . GLU A 1 90 ? 11.638 -5.188 -13.179 1.00 55.94 90 GLU A C 1
ATOM 662 O O . GLU A 1 90 ? 12.148 -4.703 -14.186 1.00 55.94 90 GLU A O 1
ATOM 667 N N . PHE A 1 91 ? 12.363 -5.815 -12.247 1.00 55.66 91 PHE A N 1
ATOM 668 C CA . PHE A 1 91 ? 13.818 -5.968 -12.282 1.00 55.66 91 PHE A CA 1
ATOM 669 C C . PHE A 1 91 ? 14.283 -7.318 -12.854 1.00 55.66 91 PHE A C 1
ATOM 671 O O . PHE A 1 91 ? 15.410 -7.437 -13.338 1.00 55.66 91 PHE A O 1
ATOM 678 N N . LEU A 1 92 ? 13.410 -8.333 -12.876 1.00 56.66 92 LEU A N 1
ATOM 679 C CA . LEU A 1 92 ? 13.683 -9.629 -13.512 1.00 56.66 92 LEU A CA 1
ATOM 680 C C . LEU A 1 92 ? 14.101 -9.551 -15.003 1.00 56.66 92 LEU A C 1
ATOM 682 O O . LEU A 1 92 ? 14.943 -10.367 -15.389 1.00 56.66 92 LEU A O 1
ATOM 686 N N . PRO A 1 93 ? 13.608 -8.616 -15.849 1.00 50.53 93 PRO A N 1
ATOM 687 C CA . PRO A 1 93 ? 14.088 -8.457 -17.221 1.00 50.53 93 PRO A CA 1
ATOM 688 C C . PRO A 1 93 ? 15.571 -8.078 -17.261 1.00 50.53 93 PRO A C 1
ATOM 690 O O . PRO A 1 93 ? 16.331 -8.627 -18.051 1.00 50.53 93 PRO A O 1
ATOM 693 N N . PHE A 1 94 ? 16.014 -7.196 -16.360 1.00 56.25 94 PHE A N 1
ATOM 694 C CA . PHE A 1 94 ? 17.408 -6.748 -16.287 1.00 56.25 94 PHE A CA 1
ATOM 695 C C . PHE A 1 94 ? 18.363 -7.842 -15.780 1.00 56.25 94 PHE A C 1
ATOM 697 O O . PHE A 1 94 ? 19.551 -7.808 -16.084 1.00 56.25 94 PHE A O 1
ATOM 704 N N . LEU A 1 95 ? 17.840 -8.846 -15.066 1.00 59.12 95 LEU A N 1
ATOM 705 C CA . LEU A 1 95 ? 18.575 -10.031 -14.600 1.00 59.12 95 LEU A CA 1
ATOM 706 C C . LEU A 1 95 ? 18.573 -11.193 -15.613 1.00 59.12 95 LEU A C 1
ATOM 708 O O . LEU A 1 95 ? 19.054 -12.280 -15.298 1.00 59.12 95 LEU A O 1
ATOM 712 N N . GLY A 1 96 ? 18.018 -11.006 -16.815 1.00 49.97 96 GLY A N 1
ATOM 713 C CA . GLY A 1 96 ? 17.923 -12.060 -17.832 1.00 49.97 96 GLY A CA 1
ATOM 714 C C . GLY A 1 96 ? 16.778 -13.057 -17.611 1.00 49.97 96 GLY A C 1
ATOM 715 O O . GLY A 1 96 ? 16.630 -14.004 -18.381 1.00 49.97 96 GLY A O 1
ATOM 716 N N . LEU A 1 97 ? 15.919 -12.835 -16.608 1.00 57.62 97 LEU A N 1
ATOM 717 C CA . LEU A 1 97 ? 14.721 -13.633 -16.318 1.00 57.62 97 LEU A CA 1
ATOM 718 C C . LEU A 1 97 ? 13.472 -13.026 -16.984 1.00 57.62 97 LEU A C 1
ATOM 720 O O . LEU A 1 97 ? 12.428 -12.829 -16.357 1.00 57.62 97 LEU A O 1
ATOM 724 N N . PHE A 1 98 ? 13.558 -12.755 -18.286 1.00 59.62 98 PHE A N 1
ATOM 725 C CA . PHE A 1 98 ? 12.486 -12.123 -19.063 1.00 59.62 98 PHE A CA 1
ATOM 726 C C . PHE A 1 98 ? 11.150 -12.889 -19.014 1.00 59.62 98 PHE A C 1
ATOM 728 O O . PHE A 1 98 ? 10.084 -12.273 -18.957 1.00 59.62 98 PHE A O 1
ATOM 735 N N . THR A 1 99 ? 11.182 -14.226 -18.980 1.00 56.75 99 THR A N 1
ATOM 736 C CA . THR A 1 99 ? 9.972 -15.067 -18.926 1.00 56.75 99 THR A CA 1
ATOM 737 C C . THR A 1 99 ? 9.241 -14.939 -17.589 1.00 56.75 99 THR A C 1
ATOM 739 O O . THR A 1 99 ? 8.017 -14.821 -17.558 1.00 56.75 99 THR A O 1
ATOM 742 N N . ALA A 1 100 ? 9.985 -14.912 -16.481 1.00 56.66 100 ALA A N 1
ATOM 743 C CA . ALA A 1 100 ? 9.407 -14.753 -15.151 1.00 56.66 100 ALA A CA 1
ATOM 744 C C . ALA A 1 100 ? 8.946 -13.302 -14.910 1.00 56.66 100 ALA A C 1
ATOM 746 O O . ALA A 1 100 ? 7.865 -13.099 -14.362 1.00 5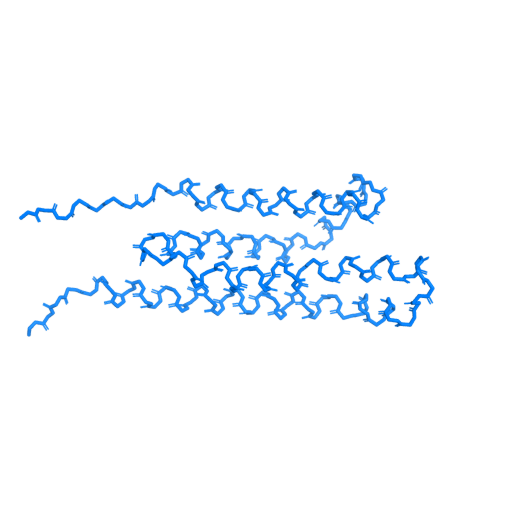6.66 100 ALA A O 1
ATOM 747 N N . ALA A 1 101 ? 9.668 -12.300 -15.425 1.00 58.78 101 ALA A N 1
ATOM 748 C CA . ALA A 1 101 ? 9.220 -10.905 -15.411 1.00 58.78 101 ALA A CA 1
ATOM 749 C C . ALA A 1 101 ? 7.886 -10.706 -16.141 1.00 58.78 101 ALA A C 1
ATOM 751 O O . ALA A 1 101 ? 6.940 -10.142 -15.595 1.00 58.78 101 ALA A O 1
ATOM 752 N N . SER A 1 102 ? 7.794 -11.224 -17.369 1.00 59.56 102 SER A N 1
ATOM 753 C CA . SER A 1 102 ? 6.604 -11.089 -18.216 1.00 59.56 102 SER A CA 1
ATOM 754 C C . SER A 1 102 ? 5.383 -11.765 -17.593 1.00 59.56 102 SER A C 1
ATOM 756 O O . SER A 1 102 ? 4.263 -11.274 -17.727 1.00 59.56 102 SER A O 1
ATOM 758 N N . PHE A 1 103 ? 5.597 -12.879 -16.884 1.00 65.88 103 PHE A N 1
ATOM 759 C CA . PHE A 1 103 ? 4.551 -13.559 -16.129 1.00 65.88 103 PHE A CA 1
ATOM 760 C C . PHE A 1 103 ? 4.067 -12.697 -14.957 1.00 65.88 103 PHE A C 1
ATOM 762 O O . PHE A 1 103 ? 2.874 -12.425 -14.850 1.00 65.88 103 PHE A O 1
ATOM 769 N N . LEU A 1 104 ? 4.971 -12.204 -14.109 1.00 64.38 104 LEU A N 1
ATOM 770 C CA . LEU A 1 104 ? 4.582 -11.423 -12.933 1.00 64.38 104 LEU A CA 1
ATOM 771 C C . LEU A 1 104 ? 3.960 -10.059 -13.297 1.00 64.38 104 LEU A C 1
ATOM 773 O O . LEU A 1 104 ? 2.993 -9.669 -12.648 1.00 64.38 104 L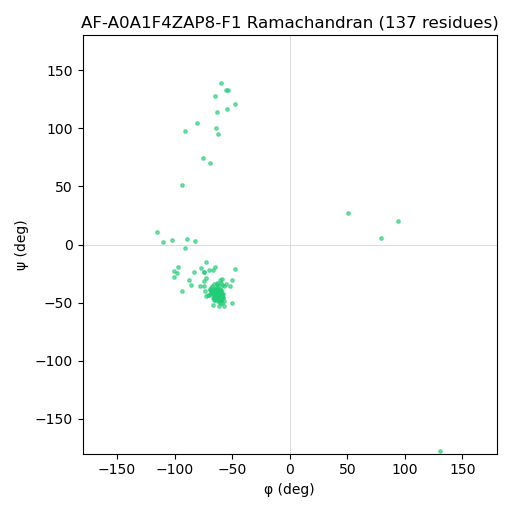EU A O 1
ATOM 777 N N . ILE A 1 105 ? 4.425 -9.381 -14.354 1.00 66.75 105 ILE A N 1
ATOM 778 C CA . ILE A 1 105 ? 3.815 -8.130 -14.849 1.00 66.75 105 ILE A CA 1
ATOM 779 C C . ILE A 1 105 ? 2.378 -8.385 -15.335 1.00 66.75 105 ILE A C 1
ATOM 781 O O . ILE A 1 105 ? 1.467 -7.621 -15.024 1.00 66.75 105 ILE A O 1
ATOM 785 N N . ARG A 1 106 ? 2.125 -9.505 -16.033 1.00 70.38 106 ARG A N 1
ATOM 786 C CA . ARG A 1 106 ? 0.766 -9.877 -16.479 1.00 70.38 106 ARG A CA 1
ATOM 787 C C . ARG A 1 106 ? -0.205 -10.131 -15.327 1.00 70.38 106 ARG A C 1
ATOM 789 O O . ARG A 1 106 ? -1.397 -9.870 -15.477 1.00 70.38 106 ARG A O 1
ATOM 796 N N . TYR A 1 107 ? 0.285 -10.658 -14.205 1.00 69.69 107 TYR A N 1
ATOM 797 C CA . TYR A 1 107 ? -0.543 -11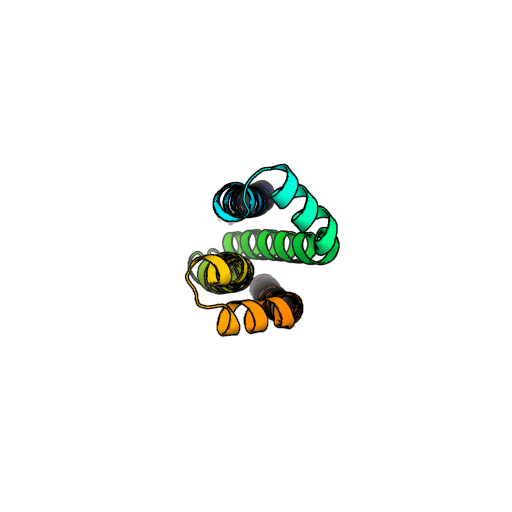.014 -13.048 1.00 69.69 107 TYR A CA 1
ATOM 798 C C . TYR A 1 107 ? -0.469 -10.005 -11.895 1.00 69.69 107 TYR A C 1
ATOM 800 O O . TYR A 1 107 ? -1.121 -10.222 -10.876 1.00 69.69 107 TYR A O 1
ATOM 808 N N . GLN A 1 108 ? 0.248 -8.887 -12.047 1.00 69.44 108 GLN A N 1
ATOM 809 C CA . GLN A 1 108 ? 0.433 -7.857 -11.015 1.00 69.44 108 GLN A CA 1
ATOM 810 C C . GLN A 1 108 ? -0.893 -7.406 -10.390 1.00 69.44 108 GLN A C 1
ATOM 812 O O . GLN A 1 108 ? -1.060 -7.462 -9.172 1.00 69.44 108 GLN A O 1
ATOM 817 N N . ILE A 1 109 ? -1.875 -7.052 -11.225 1.00 75.38 109 ILE A N 1
ATOM 818 C CA . ILE A 1 109 ? -3.214 -6.654 -10.765 1.00 75.38 109 ILE A CA 1
ATOM 819 C C . ILE A 1 109 ? -3.888 -7.786 -9.975 1.00 75.38 109 ILE A C 1
ATOM 821 O O . ILE A 1 109 ? -4.508 -7.533 -8.945 1.00 75.38 109 ILE A O 1
ATOM 825 N N . GLN A 1 110 ? -3.727 -9.040 -10.407 1.00 78.31 110 GLN A N 1
ATOM 826 C CA . GLN A 1 110 ? -4.355 -10.186 -9.742 1.00 78.31 110 GLN A CA 1
ATOM 827 C C . GLN A 1 110 ? -3.748 -10.433 -8.362 1.00 78.31 110 GLN A C 1
ATOM 829 O O . GLN A 1 110 ? -4.480 -10.690 -7.406 1.00 78.31 110 GLN A O 1
ATOM 834 N N . PHE A 1 111 ? -2.429 -10.274 -8.225 1.00 73.12 111 PHE A N 1
ATOM 835 C CA . PHE A 1 111 ? -1.756 -10.325 -6.928 1.00 73.12 111 PHE A CA 1
ATOM 836 C C . PHE A 1 111 ? -2.179 -9.177 -6.010 1.00 73.12 111 PHE A C 1
ATOM 838 O O . PHE A 1 111 ? -2.399 -9.411 -4.823 1.00 73.12 111 PHE A O 1
ATOM 845 N N . MET A 1 112 ? -2.361 -7.963 -6.540 1.00 73.50 112 MET A N 1
ATOM 846 C CA . MET A 1 112 ? -2.862 -6.832 -5.750 1.00 73.50 112 MET A CA 1
ATOM 847 C C . MET A 1 112 ? -4.299 -7.053 -5.265 1.00 73.50 112 MET A C 1
ATOM 849 O O . MET A 1 112 ? -4.597 -6.755 -4.109 1.00 73.50 112 MET A O 1
ATOM 853 N N . PHE A 1 113 ? -5.177 -7.627 -6.093 1.00 78.88 113 PHE A N 1
ATOM 854 C CA . PHE A 1 113 ? -6.530 -8.001 -5.668 1.00 78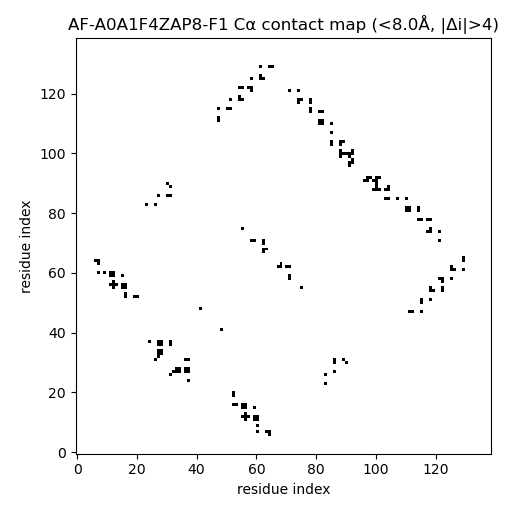.88 113 PHE A CA 1
ATOM 855 C C . PHE A 1 113 ? -6.525 -9.098 -4.601 1.00 78.88 113 PHE A C 1
ATOM 857 O O . PHE A 1 113 ? -7.252 -8.990 -3.614 1.00 78.88 113 PHE A O 1
ATOM 864 N N . LEU A 1 114 ? -5.681 -10.121 -4.755 1.00 78.75 114 LEU A N 1
ATOM 865 C CA . LEU A 1 114 ? -5.485 -11.162 -3.741 1.00 78.75 114 LEU A CA 1
ATOM 866 C C . LEU A 1 114 ? -4.996 -10.562 -2.417 1.00 78.75 114 LEU A C 1
ATOM 868 O O . LEU A 1 114 ? -5.556 -10.853 -1.360 1.00 78.75 114 LEU A O 1
ATOM 872 N N . ALA A 1 115 ? -4.001 -9.675 -2.475 1.00 72.25 115 ALA A N 1
ATOM 873 C CA . ALA A 1 115 ? -3.475 -8.979 -1.307 1.00 72.25 115 ALA A CA 1
ATOM 874 C C . ALA A 1 115 ? -4.546 -8.108 -0.635 1.00 72.25 115 ALA A C 1
ATOM 876 O O . ALA A 1 115 ? -4.689 -8.146 0.589 1.00 72.25 115 ALA A O 1
ATOM 877 N N . LEU A 1 116 ? -5.334 -7.358 -1.409 1.00 79.50 116 LEU A N 1
ATOM 878 C CA . LEU A 1 116 ? -6.456 -6.581 -0.886 1.00 79.50 116 LEU A CA 1
ATOM 879 C C . LEU A 1 116 ? -7.493 -7.492 -0.215 1.00 79.50 116 LEU A C 1
ATOM 881 O O . LEU A 1 116 ? -7.915 -7.205 0.903 1.00 79.50 116 LEU A O 1
ATOM 885 N N . GLY A 1 117 ? -7.844 -8.620 -0.838 1.00 81.75 117 GLY A N 1
ATOM 886 C CA . GLY A 1 117 ? -8.771 -9.602 -0.270 1.00 81.75 117 GLY A CA 1
ATOM 887 C C . GLY A 1 117 ? -8.308 -10.137 1.087 1.00 81.75 117 GLY A C 1
ATOM 888 O O . GLY A 1 117 ? -9.079 -10.143 2.048 1.00 81.75 117 GLY A O 1
ATOM 889 N N . VAL A 1 118 ? -7.030 -10.506 1.206 1.00 76.06 118 VAL A N 1
ATOM 890 C CA . VAL A 1 118 ? -6.439 -10.976 2.471 1.00 76.06 118 VAL A CA 1
ATOM 891 C C . VAL A 1 118 ? -6.404 -9.864 3.531 1.00 76.06 118 VAL A C 1
ATOM 893 O O . VAL A 1 118 ? -6.694 -10.126 4.701 1.00 76.06 118 VAL A O 1
ATOM 896 N N . ASN A 1 119 ? -6.119 -8.612 3.151 1.00 79.56 119 ASN A N 1
ATOM 897 C CA . ASN A 1 119 ? -6.166 -7.477 4.083 1.00 79.56 119 ASN A CA 1
ATOM 898 C C . ASN A 1 119 ? -7.579 -7.205 4.601 1.00 79.56 119 ASN A C 1
ATOM 900 O O . ASN A 1 119 ? -7.773 -7.018 5.805 1.00 79.56 119 ASN A O 1
ATOM 904 N N . VAL A 1 120 ? -8.569 -7.203 3.707 1.00 83.81 120 VAL A N 1
ATOM 905 C CA . VAL A 1 120 ? -9.977 -7.010 4.072 1.00 83.81 120 VAL A CA 1
ATOM 906 C C . VAL A 1 120 ? -10.426 -8.125 5.011 1.00 83.81 120 VAL A C 1
ATOM 908 O O . VAL A 1 120 ? -10.989 -7.840 6.066 1.00 83.81 120 VAL A O 1
ATOM 911 N N . TRP A 1 121 ? -10.095 -9.380 4.699 1.00 83.19 121 TRP A N 1
ATOM 912 C CA . TRP A 1 121 ? -10.387 -10.513 5.576 1.00 83.19 121 TRP A CA 1
ATOM 913 C C . TRP A 1 121 ? -9.764 -10.338 6.966 1.00 83.19 121 TRP A C 1
ATOM 915 O O . TRP A 1 121 ? -10.442 -10.494 7.984 1.00 83.19 121 TRP A O 1
ATOM 925 N N . GLY A 1 122 ? -8.480 -9.976 7.029 1.00 77.69 122 GLY A N 1
ATOM 926 C CA . GLY A 1 122 ? -7.785 -9.735 8.294 1.00 77.69 122 GLY A CA 1
ATOM 927 C C . GLY A 1 122 ? -8.414 -8.602 9.110 1.00 77.69 122 GLY A C 1
ATOM 928 O O . GLY A 1 122 ? -8.539 -8.715 10.331 1.00 77.69 122 GLY A O 1
ATOM 929 N N . LEU A 1 123 ? -8.869 -7.535 8.444 1.00 82.75 123 LEU A N 1
ATOM 930 C CA . LEU A 1 123 ? -9.557 -6.420 9.093 1.00 82.75 123 LEU A CA 1
ATOM 931 C C . LEU A 1 123 ? -10.912 -6.853 9.668 1.00 82.75 123 LEU A C 1
ATOM 933 O O . LEU A 1 123 ? -11.197 -6.550 10.826 1.00 82.75 123 LEU A O 1
ATOM 937 N N . ILE A 1 124 ? -11.711 -7.599 8.898 1.00 85.56 124 ILE A N 1
ATOM 938 C CA . ILE A 1 124 ? -13.008 -8.134 9.341 1.00 85.56 124 ILE A CA 1
ATOM 939 C C . ILE A 1 124 ? -12.821 -9.050 10.554 1.00 85.56 124 ILE A C 1
ATOM 941 O O . ILE A 1 124 ? -13.535 -8.912 11.545 1.00 85.56 124 ILE A O 1
ATOM 945 N N . TYR A 1 125 ? -11.830 -9.945 10.522 1.00 83.88 125 TYR A N 1
ATOM 946 C CA . TYR A 1 125 ? -11.535 -10.834 11.647 1.00 83.88 125 TYR A CA 1
ATOM 947 C C . TYR A 1 125 ? -11.204 -10.054 12.931 1.00 83.88 125 TYR A C 1
ATOM 949 O O . TYR A 1 125 ? -11.738 -10.357 14.002 1.00 83.88 125 TYR A O 1
ATOM 957 N N . LEU A 1 126 ? -10.362 -9.019 12.832 1.00 79.88 126 LEU A N 1
ATOM 958 C CA . LEU A 1 126 ? -10.058 -8.150 13.971 1.00 79.88 126 LEU A CA 1
ATOM 959 C C . LEU A 1 126 ? -11.297 -7.396 14.463 1.00 79.88 126 LEU A C 1
ATOM 961 O O . LEU A 1 126 ? -11.476 -7.255 15.673 1.00 79.88 126 LEU A O 1
ATOM 965 N N . TRP A 1 127 ? -12.148 -6.936 13.547 1.00 83.31 127 TRP A N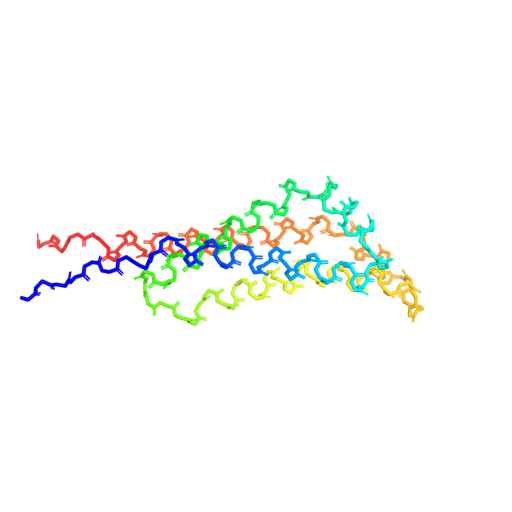 1
ATOM 966 C CA . TRP A 1 127 ? -13.373 -6.206 13.867 1.00 83.31 127 TRP A CA 1
ATOM 967 C C . TRP A 1 127 ? -14.377 -7.068 14.633 1.00 83.31 127 TRP A C 1
ATOM 969 O O . TRP A 1 127 ? -14.806 -6.678 15.719 1.00 83.31 127 TRP A O 1
ATOM 979 N N . LEU A 1 128 ? -14.638 -8.288 14.162 1.00 84.94 128 LEU A N 1
ATOM 980 C CA . LEU A 1 128 ? -15.489 -9.258 14.859 1.00 84.94 128 LEU A CA 1
ATOM 981 C C . LEU A 1 128 ? -14.939 -9.611 16.247 1.00 84.94 128 LEU A C 1
ATOM 983 O O . LEU A 1 128 ? -15.687 -9.726 17.221 1.00 84.94 128 LEU A O 1
ATOM 987 N N . LYS A 1 129 ? -13.613 -9.759 16.365 1.00 80.00 129 LYS A N 1
ATOM 988 C CA . LYS A 1 129 ? -12.965 -10.021 17.655 1.00 80.00 129 LYS A CA 1
ATOM 989 C C . LYS A 1 129 ? -13.117 -8.843 18.617 1.00 80.00 129 LYS A C 1
ATOM 991 O O . LYS A 1 129 ? -13.376 -9.065 19.796 1.00 80.00 129 LYS A O 1
ATOM 996 N N . HIS A 1 130 ? -12.971 -7.615 18.126 1.00 79.69 130 HIS A N 1
ATOM 997 C CA . HIS A 1 130 ? -13.180 -6.402 18.912 1.00 79.69 130 HIS A CA 1
ATOM 998 C C . HIS A 1 130 ? -14.625 -6.284 19.407 1.00 79.69 130 HIS A C 1
ATOM 1000 O O . HIS A 1 130 ? -14.833 -5.997 20.583 1.00 79.69 130 HIS A O 1
ATOM 1006 N N . GLU A 1 131 ? -15.614 -6.565 18.556 1.00 80.56 131 GLU A N 1
ATOM 1007 C CA . GLU A 1 131 ? -17.025 -6.552 18.952 1.00 80.56 131 GLU A CA 1
ATOM 1008 C C . GLU A 1 131 ? -17.315 -7.582 20.051 1.00 80.56 131 GLU A C 1
ATOM 1010 O O . GLU A 1 131 ? -17.873 -7.228 21.087 1.00 80.56 131 GLU A O 1
ATOM 1015 N N . ASN A 1 132 ? -16.857 -8.828 19.892 1.00 77.00 132 ASN A N 1
ATOM 1016 C CA . ASN A 1 132 ? -17.034 -9.869 20.910 1.00 77.00 132 ASN A CA 1
ATOM 1017 C C . ASN A 1 132 ? -16.348 -9.536 22.242 1.00 77.00 132 ASN A C 1
ATOM 1019 O O . ASN A 1 132 ? -16.888 -9.852 23.297 1.00 77.00 132 ASN A O 1
ATOM 1023 N N . HIS A 1 133 ? -15.188 -8.878 22.209 1.00 67.75 133 HIS A N 1
ATOM 1024 C CA . HIS A 1 133 ? -14.473 -8.466 23.419 1.00 67.75 133 HIS A CA 1
ATOM 1025 C C . HIS A 1 133 ? -15.145 -7.285 24.148 1.00 67.75 133 HIS A C 1
ATOM 1027 O O . HIS A 1 133 ? -14.810 -7.002 25.299 1.00 67.75 133 HIS A O 1
ATOM 1033 N N . ASN A 1 134 ? -16.065 -6.585 23.478 1.00 65.38 134 ASN A N 1
ATOM 1034 C CA . ASN A 1 134 ? -16.744 -5.392 23.978 1.00 65.38 134 ASN A CA 1
ATOM 1035 C C . ASN A 1 134 ? -18.236 -5.635 24.280 1.00 65.38 134 ASN A C 1
ATOM 1037 O O . ASN A 1 134 ? -18.932 -4.703 24.686 1.00 65.38 134 ASN A O 1
ATOM 1041 N N . LYS A 1 135 ? -18.736 -6.869 24.101 1.00 61.75 135 LYS A N 1
ATOM 1042 C CA 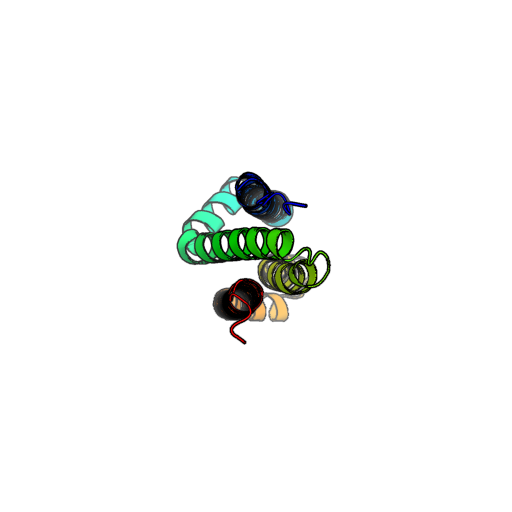. LYS A 1 135 ? -20.066 -7.265 24.580 1.00 61.75 135 LYS A CA 1
ATOM 1043 C C . LYS A 1 135 ? -20.069 -7.220 26.115 1.00 61.75 135 LYS A C 1
ATOM 1045 O O . LYS A 1 135 ? -19.174 -7.809 26.726 1.00 61.75 135 LYS A O 1
ATOM 1050 N N . PRO A 1 136 ? -21.030 -6.533 26.762 1.00 53.50 136 PRO A N 1
ATOM 1051 C CA . PRO A 1 136 ? -21.191 -6.646 28.204 1.00 53.50 136 PRO A CA 1
ATOM 1052 C C . PRO A 1 136 ? -21.485 -8.110 28.540 1.00 53.50 136 PRO A C 1
ATOM 1054 O O . PRO A 1 136 ? -22.222 -8.772 27.811 1.00 53.50 136 PRO A O 1
ATOM 1057 N N . PHE A 1 137 ? -20.889 -8.623 29.617 1.00 54.75 137 PHE A N 1
ATOM 1058 C CA . PHE A 1 137 ? -21.210 -9.949 30.141 1.00 54.75 137 PHE A CA 1
ATOM 1059 C C . PHE A 1 137 ? -22.683 -9.946 30.560 1.00 54.75 137 PHE A C 1
ATOM 1061 O O . PHE A 1 137 ? -23.030 -9.461 31.635 1.00 54.75 137 PHE A O 1
ATOM 1068 N N . THR A 1 138 ? -23.564 -10.395 29.671 1.00 56.00 138 THR A N 1
ATOM 1069 C CA . THR A 1 138 ? -24.963 -10.640 29.997 1.00 56.00 138 THR A CA 1
ATOM 1070 C C . THR A 1 138 ? -25.021 -12.004 30.677 1.00 56.00 138 THR A C 1
ATOM 1072 O O . THR A 1 138 ? -24.820 -13.020 30.008 1.00 56.00 138 THR A O 1
ATOM 1075 N N . LEU A 1 139 ? -25.192 -11.981 32.005 1.00 47.59 139 LEU A N 1
ATOM 1076 C CA . LEU A 1 139 ? -25.637 -13.115 32.823 1.00 47.59 139 LEU A CA 1
ATOM 1077 C C . LEU A 1 139 ? -26.999 -13.624 32.346 1.00 47.59 139 LEU A C 1
ATOM 1079 O O . LEU A 1 139 ? -27.830 -12.765 31.969 1.00 47.59 139 LEU A O 1
#

Mean predicted aligned error: 11.27 Å

Radius of gyration: 18.13 Å; Cα contacts (8 Å, |Δi|>4): 108; chains: 1; bounding box: 44×25×59 Å

Solvent-accessible surface area (backbone atoms only — not comparable to full-atom values): 7580 Å² total; per-residue (Å²): 133,84,78,75,83,74,67,66,63,73,59,58,18,52,52,48,27,51,51,52,50,50,51,51,48,49,51,30,25,74,73,56,77,28,64,70,47,27,50,51,53,44,70,74,42,41,85,57,50,52,58,44,38,50,38,51,14,50,34,51,43,47,26,58,68,67,70,43,79,72,67,54,58,53,58,52,45,51,30,47,48,49,62,48,54,47,57,53,24,72,48,25,49,83,71,72,38,46,70,59,13,56,50,38,63,75,40,38,67,58,44,45,51,52,31,40,50,54,41,52,50,52,31,52,55,47,50,56,51,52,52,64,74,66,54,75,89,79,127

Nearest PDB structures (foldseek):
  7uzf-assembly1_k  TM=3.362E-01  e=3.444E+00  Rattus norvegicus
  7zjd-assembly1_A  TM=2.536E-01  e=3.984E+00  Rattus norvegicus
  6u88-assembly1_B  TM=2.638E-01  e=5.876E+00  Rattus norvegicus

pLDDT: mean 70.91, std 12.69, range [36.5, 87.88]

Foldseek 3Di:
DDPPQPQPPLVQLVVQLVVLVVVQQVLCQVLVPHNVRSVVVCVVCVVLSVLLSNLLSLLRSLCVSVVNPDQSCVLNVVLSCLLNVLSVLVCCVVVVNVVSSVVSPVCNVVSSVVSSVSSVVSSVVSVVVSVVVPDPPDD

Secondary structure (DSSP, 8-state):
------PPPTHHHHHHHHHHHHHHHHHHHHHTTSHHHHHHHHHHHHHHHHHHHHHHHHHHHHHHHTT-SSHHHHHHHHHHHHHHHHHHHHHTTTTT-HHHHHHHHHHHHHHHHHHHHHHHHHHHHHHHHHHHHTS----

Sequence (139 aa):
MAWAKSSPPAGWAGVAALGMLAFYFATLTFLGGGWEFAWGQFSQYWWLVLPIVGTFGGQVYLAKNLKMAAGTGGVSGAAMIACCAHHVAEFLPFLGLFTAASFLIRYQIQFMFLALGVNVWGLIYLWLKHENHNKPFTL

Organism: NCBI:txid1797259